Protein AF-A0A962PBR1-F1 (afdb_monomer_lite)

Sequence (83 aa):
MLLNLVIAAIFAGAVLKLYYLETHHGNPLGQIFLANLVLCAMLWLVIRRLRCPVCRNVFVGKESPQLLTHKCRHCGRRSGDTH

Secondary structure (DSSP, 8-state):
-HHHHHHHHHHHHHHTT-S----SS--HHHHHHHHHHHHHHHHHHHHHH-B-TTT-SBTT-SSS--TT-SB-TTT-PBTT---

Foldseek 3Di:
DVVVVVVVVVVVCVLVVVDPDPPPPPDVVSVVSVVVVVVVVVVVVVLQCDAALPPRHNQLDDPHRDPPDQARPPPRHGRPDPD

Radius of gyration: 18.92 Å; chains: 1; bounding box: 44×31×45 Å

Structure (mmCIF, N/CA/C/O backbone):
data_AF-A0A962PBR1-F1
#
_entry.id   AF-A0A962PBR1-F1
#
loop_
_atom_site.group_PDB
_atom_site.id
_atom_site.type_symbol
_atom_site.label_atom_id
_atom_site.label_alt_id
_atom_site.label_comp_id
_atom_site.label_asym_id
_atom_site.label_entity_id
_atom_site.label_seq_id
_atom_site.pdbx_PDB_ins_code
_atom_site.Cartn_x
_atom_site.Cartn_y
_atom_site.Cartn_z
_atom_site.occupancy
_atom_site.B_iso_or_equiv
_atom_site.auth_seq_id
_atom_site.auth_comp_id
_atom_site.auth_asym_id
_atom_site.auth_atom_id
_atom_site.pdbx_PDB_model_num
ATOM 1 N N . MET A 1 1 ? 4.532 20.935 -6.602 1.00 67.06 1 MET A N 1
ATOM 2 C CA . MET A 1 1 ? 3.651 19.741 -6.648 1.00 67.06 1 MET A CA 1
ATOM 3 C C . MET A 1 1 ? 3.818 18.936 -7.935 1.00 67.06 1 MET A C 1
ATOM 5 O O . MET A 1 1 ? 4.074 17.746 -7.829 1.00 67.06 1 MET A O 1
ATOM 9 N N . LEU A 1 2 ? 3.748 19.559 -9.122 1.00 81.38 2 LEU A N 1
ATOM 10 C CA . LEU A 1 2 ? 3.888 18.871 -10.419 1.00 81.38 2 LEU A CA 1
ATOM 11 C C . LEU A 1 2 ? 5.222 18.111 -10.573 1.00 81.38 2 LEU A C 1
ATOM 13 O O . LEU A 1 2 ? 5.231 16.950 -10.960 1.00 81.38 2 LEU A O 1
ATOM 17 N N . LEU A 1 3 ? 6.338 18.738 -10.185 1.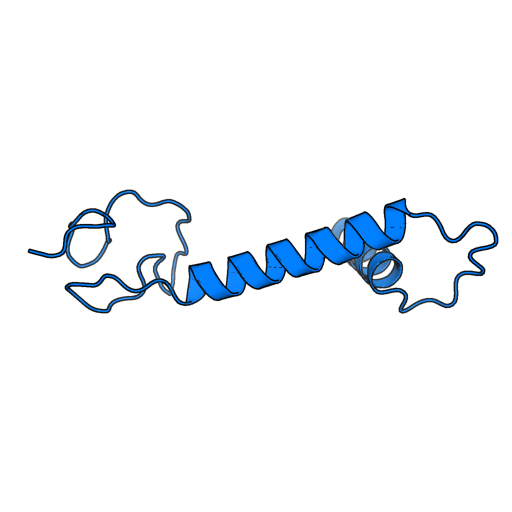00 82.25 3 LEU A N 1
ATOM 18 C CA . LEU A 1 3 ? 7.675 18.138 -10.258 1.00 82.25 3 LEU A CA 1
ATOM 19 C C . LEU A 1 3 ? 7.780 16.825 -9.460 1.00 82.25 3 LEU A C 1
ATOM 21 O O . LEU A 1 3 ? 8.297 15.833 -9.961 1.00 82.25 3 LEU A O 1
ATOM 25 N N . ASN A 1 4 ? 7.220 16.794 -8.249 1.00 79.06 4 ASN A N 1
ATOM 26 C CA . ASN A 1 4 ? 7.244 15.605 -7.391 1.00 79.06 4 ASN A CA 1
ATOM 27 C C . ASN A 1 4 ? 6.428 14.451 -7.991 1.00 79.06 4 ASN A C 1
ATOM 29 O O . ASN A 1 4 ? 6.826 13.296 -7.872 1.00 79.06 4 ASN A O 1
ATOM 33 N N . LEU A 1 5 ? 5.310 14.759 -8.660 1.00 78.19 5 LEU A N 1
ATOM 34 C CA . LEU A 1 5 ? 4.497 13.766 -9.369 1.00 78.19 5 LEU A CA 1
ATOM 35 C C . LEU A 1 5 ? 5.244 13.172 -10.566 1.00 78.19 5 LEU A C 1
ATOM 37 O O . LEU A 1 5 ? 5.215 11.960 -10.757 1.00 78.19 5 LEU A O 1
ATOM 41 N N . VAL A 1 6 ? 5.946 14.007 -11.336 1.00 82.81 6 VAL A N 1
ATOM 42 C CA . VAL A 1 6 ? 6.749 13.556 -12.482 1.00 82.81 6 VAL A CA 1
ATOM 43 C C . VAL A 1 6 ? 7.897 12.656 -12.020 1.00 82.81 6 VAL A C 1
ATOM 45 O O . VAL A 1 6 ? 8.078 11.573 -12.570 1.00 82.81 6 VAL A O 1
ATOM 48 N N . ILE A 1 7 ? 8.618 13.045 -10.962 1.00 80.88 7 ILE A N 1
ATOM 49 C CA . ILE A 1 7 ? 9.695 12.228 -10.377 1.00 80.88 7 ILE A CA 1
ATOM 50 C C . ILE A 1 7 ? 9.149 10.880 -9.886 1.00 80.88 7 ILE A C 1
ATOM 52 O O . ILE A 1 7 ? 9.727 9.837 -10.188 1.00 80.88 7 ILE A O 1
ATOM 56 N N . ALA A 1 8 ? 8.014 10.883 -9.180 1.00 79.44 8 ALA A N 1
ATOM 57 C CA . ALA A 1 8 ? 7.383 9.657 -8.698 1.00 79.44 8 ALA A CA 1
ATOM 58 C C . ALA A 1 8 ? 6.941 8.734 -9.848 1.00 79.44 8 ALA A C 1
ATOM 60 O O . ALA A 1 8 ? 7.129 7.522 -9.758 1.00 79.44 8 ALA A O 1
ATOM 61 N N . ALA A 1 9 ? 6.400 9.290 -10.936 1.00 77.12 9 ALA A N 1
ATOM 62 C CA . ALA A 1 9 ? 5.974 8.523 -12.106 1.00 77.12 9 ALA A CA 1
ATOM 63 C C . ALA A 1 9 ? 7.159 7.889 -12.852 1.00 77.12 9 ALA A C 1
ATOM 65 O O . ALA A 1 9 ? 7.103 6.707 -13.190 1.00 77.12 9 ALA A O 1
ATOM 66 N N . ILE A 1 10 ? 8.249 8.641 -13.051 1.00 76.81 10 ILE A N 1
ATOM 67 C CA . ILE A 1 10 ? 9.475 8.131 -13.684 1.00 76.81 10 ILE A CA 1
ATOM 68 C C . ILE A 1 10 ? 10.093 7.025 -12.821 1.00 76.81 10 ILE A C 1
ATOM 70 O O . ILE A 1 10 ? 10.431 5.961 -13.337 1.00 76.81 10 ILE A O 1
ATOM 74 N N . PHE A 1 11 ? 10.185 7.234 -11.503 1.00 75.25 11 PHE A N 1
ATOM 75 C CA . PHE A 1 11 ? 10.704 6.231 -10.573 1.00 75.25 11 PHE A CA 1
ATOM 76 C C . PHE A 1 11 ? 9.849 4.956 -10.569 1.00 75.25 11 PHE A C 1
ATOM 78 O O . PHE A 1 11 ? 10.382 3.854 -10.687 1.00 75.25 11 PHE A O 1
ATOM 85 N N . ALA A 1 12 ? 8.521 5.090 -10.505 1.00 73.19 12 ALA A N 1
ATOM 86 C CA . ALA A 1 12 ? 7.607 3.954 -10.566 1.00 73.19 12 ALA A CA 1
ATOM 87 C C . ALA A 1 12 ? 7.729 3.189 -11.895 1.00 73.19 12 ALA A C 1
ATOM 89 O O . ALA A 1 12 ? 7.799 1.961 -11.886 1.00 73.19 12 ALA A O 1
ATOM 90 N N . GLY A 1 13 ? 7.813 3.897 -13.026 1.00 71.31 13 GLY A N 1
ATOM 91 C CA . GLY A 1 13 ? 7.986 3.282 -14.342 1.00 71.31 13 GLY A CA 1
ATOM 92 C C . GLY A 1 13 ? 9.338 2.584 -14.516 1.00 71.31 13 GLY A C 1
ATOM 93 O O . GLY A 1 13 ? 9.399 1.523 -15.138 1.00 71.31 13 GLY A O 1
ATOM 94 N N . ALA A 1 14 ? 10.402 3.118 -13.908 1.00 69.31 14 ALA A N 1
ATOM 95 C CA . ALA A 1 14 ? 11.712 2.474 -13.861 1.00 69.31 14 ALA A CA 1
ATOM 96 C C . ALA A 1 14 ? 11.692 1.186 -13.018 1.00 69.31 14 ALA A C 1
ATOM 98 O O . ALA A 1 14 ? 12.196 0.157 -13.466 1.00 69.31 14 ALA A O 1
ATOM 99 N N . VAL A 1 15 ? 11.057 1.203 -11.837 1.00 68.62 15 VAL A N 1
ATOM 100 C CA . VAL A 1 15 ? 10.900 0.006 -10.986 1.00 68.62 15 VAL A CA 1
ATOM 101 C C . VAL A 1 15 ? 10.073 -1.067 -11.696 1.00 68.62 15 VAL A C 1
ATOM 103 O O . VAL A 1 15 ? 10.464 -2.230 -11.694 1.00 68.62 15 VAL A O 1
ATOM 106 N N . LEU A 1 16 ? 8.976 -0.685 -12.358 1.00 68.69 16 LEU A N 1
ATOM 107 C CA . LEU A 1 16 ? 8.100 -1.592 -13.114 1.00 68.69 16 LEU A CA 1
ATOM 108 C C . LEU A 1 16 ? 8.713 -2.103 -14.429 1.00 68.69 16 LEU A C 1
ATOM 110 O O . LEU A 1 16 ? 8.054 -2.866 -15.132 1.00 68.69 16 LEU A O 1
ATOM 114 N N . LYS A 1 17 ? 9.945 -1.696 -14.774 1.00 68.19 17 LYS A N 1
ATOM 115 C CA . LYS A 1 17 ? 10.589 -1.992 -16.065 1.00 68.19 17 LYS A CA 1
ATOM 116 C C . LYS A 1 17 ? 9.710 -1.632 -17.276 1.00 68.19 17 LYS A C 1
ATOM 118 O O . LYS A 1 17 ? 9.763 -2.303 -18.301 1.00 68.19 17 LYS A O 1
ATOM 123 N N . LEU A 1 18 ? 8.901 -0.572 -17.174 1.00 66.19 18 LEU A N 1
ATOM 124 C CA . LEU A 1 18 ? 8.092 -0.081 -18.302 1.00 66.19 18 LEU A CA 1
ATOM 125 C C . LEU A 1 18 ? 8.959 0.568 -19.387 1.00 66.19 18 LEU A C 1
ATOM 127 O O . LEU A 1 18 ? 8.549 0.660 -20.541 1.00 66.19 18 LEU A O 1
ATOM 131 N N . TYR A 1 19 ? 10.160 1.001 -19.014 1.00 66.06 19 TYR A N 1
ATOM 132 C CA . TYR A 1 19 ? 11.158 1.522 -19.930 1.00 66.06 19 TYR A CA 1
ATOM 133 C C . TYR A 1 19 ? 12.182 0.436 -20.251 1.00 66.06 19 TYR A C 1
ATOM 135 O O . TYR A 1 19 ? 12.724 -0.207 -19.350 1.00 66.06 19 TYR A O 1
ATOM 143 N N . TYR A 1 20 ? 12.474 0.273 -21.539 1.00 55.72 20 TYR A N 1
ATOM 144 C CA . TYR A 1 20 ? 13.548 -0.575 -22.050 1.00 55.72 20 TYR A CA 1
ATOM 145 C C . TYR A 1 20 ? 14.902 0.106 -21.762 1.00 55.72 20 TYR A C 1
ATOM 147 O O . TYR A 1 20 ? 15.553 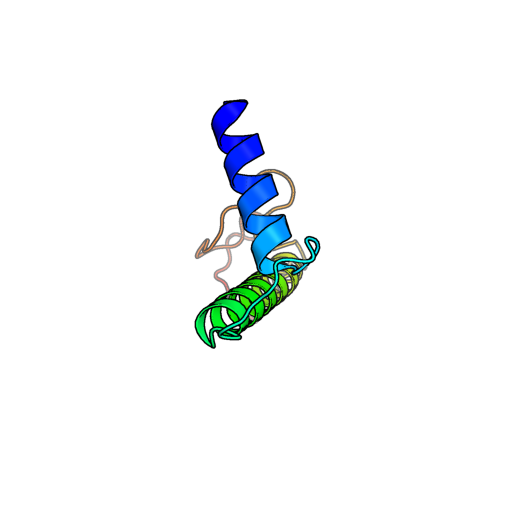0.638 -22.654 1.00 55.72 20 TYR A O 1
ATOM 155 N N . LEU A 1 21 ? 15.297 0.191 -20.487 1.00 58.81 21 LEU A N 1
ATOM 156 C CA . LEU A 1 21 ? 16.659 0.586 -20.128 1.00 58.81 21 LEU A CA 1
ATOM 157 C C . LEU A 1 21 ? 17.560 -0.634 -20.314 1.00 58.81 21 LEU A C 1
ATOM 159 O O . LEU A 1 21 ? 17.349 -1.655 -19.659 1.00 58.81 21 LEU A O 1
ATOM 163 N N . GLU A 1 22 ? 18.562 -0.523 -21.187 1.00 51.97 22 GLU A N 1
ATOM 164 C CA . GLU A 1 22 ? 19.623 -1.519 -21.352 1.00 51.97 22 GLU A CA 1
ATOM 165 C C . GLU A 1 22 ? 20.387 -1.697 -20.032 1.00 51.97 22 GLU A C 1
ATOM 167 O O . GLU A 1 22 ? 21.359 -1.014 -19.712 1.00 51.97 22 GLU A O 1
ATOM 172 N N . THR A 1 23 ? 19.914 -2.627 -19.209 1.00 57.03 23 THR A N 1
ATOM 173 C CA . THR A 1 23 ? 20.573 -3.044 -17.976 1.00 57.03 23 THR A CA 1
ATOM 174 C C . THR A 1 23 ? 21.748 -3.959 -18.304 1.00 57.03 23 THR A C 1
ATOM 176 O O . THR A 1 23 ? 21.631 -5.178 -18.218 1.00 57.03 23 THR A O 1
ATOM 179 N N . HIS A 1 24 ? 22.894 -3.368 -18.649 1.00 55.72 24 HIS A N 1
ATOM 180 C CA . HIS A 1 24 ? 24.168 -4.087 -18.807 1.00 55.72 24 HIS A CA 1
ATOM 181 C C . HIS A 1 24 ? 24.632 -4.775 -17.506 1.00 55.72 24 HIS A C 1
ATOM 183 O O . HIS A 1 24 ? 25.298 -5.805 -17.539 1.00 55.72 24 HIS A O 1
ATOM 189 N N . HIS A 1 25 ? 24.200 -4.261 -16.354 1.00 50.97 25 HIS A N 1
ATOM 190 C CA . HIS A 1 25 ? 24.231 -4.954 -15.072 1.00 50.97 25 HIS A CA 1
ATOM 191 C C . HIS A 1 25 ? 22.799 -5.007 -14.547 1.00 50.97 25 HIS A C 1
ATOM 193 O O . HIS A 1 25 ? 22.302 -4.025 -13.997 1.00 50.97 25 HIS A O 1
ATOM 199 N N . GLY A 1 26 ? 22.103 -6.123 -14.775 1.00 54.78 26 GLY A N 1
ATOM 200 C CA . GLY A 1 26 ? 20.773 -6.401 -14.225 1.00 54.78 26 GLY A CA 1
ATOM 201 C C . GLY A 1 26 ? 20.813 -6.374 -12.700 1.00 54.78 26 GLY A C 1
ATOM 202 O O . GLY A 1 26 ? 21.009 -7.396 -12.054 1.00 54.78 26 GLY A O 1
ATOM 203 N N . ASN A 1 27 ? 20.705 -5.171 -12.143 1.00 65.88 27 ASN A N 1
ATOM 204 C CA . ASN A 1 27 ? 21.066 -4.870 -10.771 1.00 65.88 27 ASN A CA 1
ATOM 205 C C . ASN A 1 27 ? 20.070 -5.559 -9.816 1.00 65.88 27 ASN A C 1
ATOM 207 O O . ASN A 1 27 ? 18.870 -5.269 -9.911 1.00 65.88 27 ASN A O 1
ATOM 211 N N . PRO A 1 28 ? 20.513 -6.430 -8.884 1.00 68.06 28 PRO A N 1
ATOM 212 C CA . PRO A 1 28 ? 19.638 -7.067 -7.890 1.00 68.06 28 PRO A CA 1
ATOM 213 C C . PRO A 1 28 ? 18.800 -6.044 -7.110 1.00 68.06 28 PRO A C 1
ATOM 215 O O . PRO A 1 28 ? 17.677 -6.333 -6.704 1.00 68.06 28 PRO A O 1
ATOM 218 N N . LEU A 1 29 ? 19.298 -4.810 -6.993 1.00 68.75 29 LEU A N 1
ATOM 219 C CA . LEU A 1 29 ? 18.591 -3.680 -6.402 1.00 68.75 29 LEU A CA 1
ATOM 220 C C . LEU A 1 29 ? 17.213 -3.430 -7.038 1.00 68.75 29 LEU A C 1
ATOM 222 O O . LEU A 1 29 ? 16.236 -3.238 -6.320 1.00 68.75 29 LEU A O 1
ATOM 226 N N . GLY A 1 30 ? 17.108 -3.483 -8.370 1.00 72.50 30 GLY A N 1
ATOM 227 C CA . GLY A 1 30 ? 15.838 -3.265 -9.071 1.00 72.50 30 GLY A CA 1
ATOM 228 C C . GLY A 1 30 ? 14.802 -4.343 -8.747 1.00 72.50 30 GLY A C 1
ATOM 229 O O . GLY A 1 30 ? 13.624 -4.039 -8.573 1.00 72.50 30 GLY A O 1
ATOM 230 N N . GLN A 1 31 ? 15.247 -5.594 -8.586 1.00 71.56 31 GLN A N 1
ATOM 231 C CA . GLN A 1 31 ? 14.367 -6.680 -8.152 1.00 71.56 31 GLN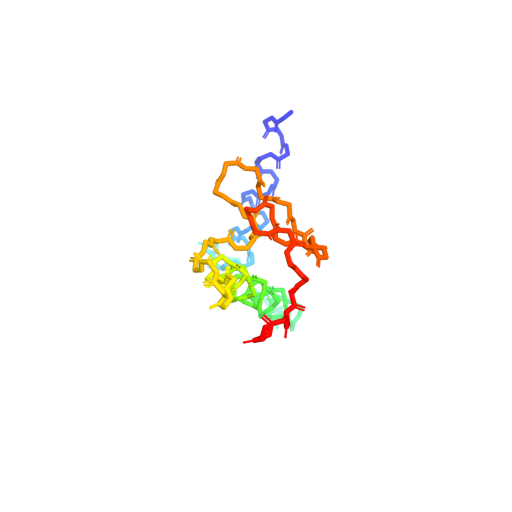 A CA 1
ATOM 232 C C . GLN A 1 31 ? 13.927 -6.524 -6.695 1.00 71.56 31 GLN A C 1
ATOM 234 O O . GLN A 1 31 ? 12.761 -6.765 -6.396 1.00 71.56 31 GLN A O 1
ATOM 239 N N . ILE A 1 32 ? 14.815 -6.068 -5.805 1.00 77.69 32 ILE A N 1
ATOM 240 C CA . ILE A 1 32 ? 14.477 -5.792 -4.400 1.00 77.69 32 ILE A CA 1
ATOM 241 C C . ILE A 1 32 ? 13.411 -4.693 -4.310 1.00 77.69 32 ILE A C 1
ATOM 243 O O . ILE A 1 32 ? 12.429 -4.852 -3.585 1.00 77.69 32 ILE A O 1
ATOM 247 N N . PHE A 1 33 ? 13.552 -3.607 -5.077 1.00 74.31 33 PHE A N 1
ATOM 248 C CA . PHE A 1 33 ? 12.543 -2.545 -5.118 1.00 74.31 33 PHE A CA 1
ATOM 249 C C . PHE A 1 33 ? 11.195 -3.050 -5.631 1.00 74.31 33 PHE A C 1
ATOM 251 O O . PHE A 1 33 ? 10.166 -2.741 -5.031 1.00 74.31 33 PHE A O 1
ATOM 258 N N . LEU A 1 34 ? 11.190 -3.856 -6.695 1.00 77.19 34 LEU A N 1
ATOM 259 C CA . LEU A 1 34 ? 9.960 -4.426 -7.239 1.00 77.19 34 LEU A CA 1
ATOM 260 C C . LEU A 1 34 ? 9.296 -5.396 -6.248 1.00 77.19 34 LEU A C 1
ATOM 262 O O . LEU A 1 34 ? 8.094 -5.298 -6.011 1.00 77.19 34 LEU A O 1
ATOM 266 N N . ALA A 1 35 ? 10.071 -6.271 -5.601 1.00 77.62 35 ALA A N 1
ATOM 267 C CA . ALA A 1 35 ? 9.574 -7.178 -4.568 1.00 77.62 35 ALA A CA 1
ATOM 268 C C . ALA A 1 35 ? 8.988 -6.418 -3.367 1.00 77.62 35 ALA A C 1
ATOM 270 O O . ALA A 1 35 ? 7.900 -6.749 -2.893 1.00 77.62 35 ALA A O 1
ATOM 271 N N . ASN A 1 36 ? 9.660 -5.359 -2.907 1.00 80.31 36 ASN A N 1
ATOM 272 C CA . ASN A 1 36 ? 9.165 -4.526 -1.815 1.00 80.31 36 ASN A CA 1
ATOM 273 C C . ASN A 1 36 ? 7.876 -3.782 -2.201 1.00 80.31 36 ASN A C 1
ATOM 275 O O . ASN A 1 36 ? 6.944 -3.702 -1.407 1.00 80.31 36 ASN A O 1
ATOM 279 N N . LEU A 1 37 ? 7.779 -3.294 -3.442 1.00 81.69 37 LEU A N 1
ATOM 280 C CA . LEU A 1 37 ? 6.572 -2.641 -3.952 1.00 81.69 37 LEU A CA 1
ATOM 281 C C . LEU A 1 37 ? 5.385 -3.615 -3.974 1.00 81.69 37 LEU A C 1
ATOM 283 O O . LEU A 1 37 ? 4.291 -3.265 -3.528 1.00 81.69 37 LEU A O 1
ATOM 287 N N . VAL A 1 38 ? 5.614 -4.858 -4.406 1.00 81.62 38 VAL A N 1
ATOM 288 C CA . VAL A 1 38 ? 4.609 -5.931 -4.361 1.00 81.62 38 VAL A CA 1
ATOM 289 C C . VAL A 1 38 ? 4.195 -6.245 -2.920 1.00 81.62 38 VAL A C 1
ATOM 291 O O . VAL A 1 38 ? 2.999 -6.349 -2.643 1.00 81.62 38 VAL A O 1
ATOM 294 N N . LEU A 1 39 ? 5.146 -6.342 -1.984 1.00 82.94 39 LEU A N 1
ATOM 295 C CA . LEU A 1 39 ? 4.859 -6.564 -0.562 1.00 82.94 39 LEU A CA 1
ATOM 296 C C . LEU A 1 39 ? 4.033 -5.423 0.040 1.00 82.94 39 LEU A C 1
ATOM 298 O O . LEU A 1 39 ? 3.029 -5.684 0.703 1.00 82.94 39 LEU A O 1
ATOM 302 N N . CYS A 1 40 ? 4.392 -4.167 -0.229 1.00 81.69 40 CYS A N 1
ATOM 303 C CA . CYS A 1 40 ? 3.618 -3.005 0.204 1.00 81.69 40 CYS A CA 1
ATOM 304 C C . CYS A 1 40 ? 2.198 -3.014 -0.380 1.00 81.69 40 CYS A C 1
ATOM 306 O O . CYS A 1 40 ? 1.239 -2.745 0.345 1.00 81.69 40 CYS A O 1
ATOM 308 N N . ALA A 1 41 ? 2.037 -3.356 -1.662 1.00 81.00 41 ALA A N 1
ATOM 309 C CA . ALA A 1 41 ? 0.725 -3.462 -2.298 1.00 81.00 41 ALA A CA 1
ATOM 310 C C . ALA A 1 41 ? -0.132 -4.578 -1.673 1.00 81.00 41 ALA A C 1
ATOM 312 O O . ALA A 1 41 ? -1.307 -4.357 -1.370 1.00 81.00 41 ALA A O 1
ATOM 313 N N . MET A 1 42 ? 0.460 -5.748 -1.411 1.00 80.19 42 MET A N 1
ATOM 314 C CA . MET A 1 42 ? -0.186 -6.854 -0.693 1.00 80.19 42 MET A CA 1
ATOM 315 C C . MET A 1 42 ? -0.636 -6.429 0.708 1.00 80.19 42 MET A C 1
ATOM 317 O O . MET A 1 42 ? -1.804 -6.598 1.060 1.00 80.19 42 MET A O 1
ATOM 321 N N . LEU A 1 43 ? 0.258 -5.815 1.488 1.00 81.19 43 LEU A N 1
ATOM 322 C CA . LEU A 1 43 ? -0.052 -5.273 2.814 1.00 81.19 43 LEU A CA 1
ATOM 323 C C . LEU A 1 43 ? -1.202 -4.268 2.754 1.00 81.19 43 LEU A C 1
ATOM 325 O O . LEU A 1 43 ? -2.120 -4.334 3.570 1.00 81.19 43 LEU A O 1
ATOM 329 N N . TRP A 1 44 ? -1.208 -3.379 1.762 1.00 79.00 44 TRP A N 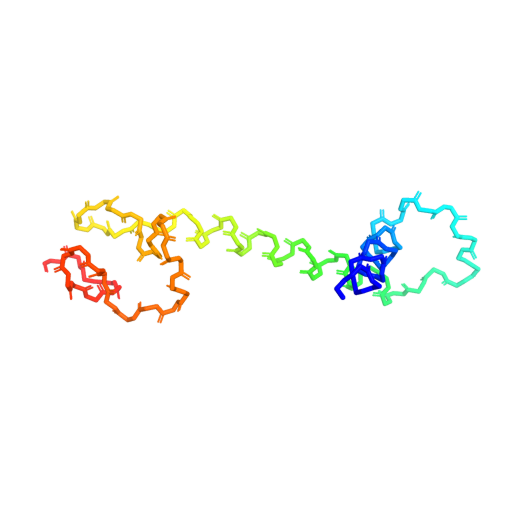1
ATOM 330 C CA . TRP A 1 44 ? -2.290 -2.416 1.590 1.00 79.00 44 TRP A CA 1
ATOM 331 C C . TRP A 1 44 ? -3.636 -3.105 1.318 1.00 79.00 44 TRP A C 1
ATOM 333 O O . TRP A 1 44 ? -4.651 -2.750 1.926 1.00 79.00 44 TRP A O 1
ATOM 343 N N . LEU A 1 45 ? -3.664 -4.122 0.454 1.00 79.19 45 LEU A N 1
ATOM 344 C CA . LEU A 1 45 ? -4.880 -4.893 0.187 1.00 79.19 45 LEU A CA 1
ATOM 345 C C . LEU A 1 45 ? -5.397 -5.600 1.445 1.00 79.19 45 LEU A C 1
ATOM 347 O O . LEU A 1 45 ? -6.602 -5.564 1.704 1.00 79.19 45 LEU A O 1
ATOM 351 N N . VAL A 1 46 ? -4.502 -6.188 2.243 1.00 80.62 46 VAL A N 1
ATOM 352 C CA . VAL A 1 46 ? -4.854 -6.823 3.522 1.00 80.62 46 VAL A CA 1
ATOM 353 C C . VAL A 1 46 ? -5.429 -5.790 4.488 1.00 80.62 46 VAL A C 1
ATOM 355 O O . VAL A 1 46 ? -6.531 -5.983 4.999 1.00 80.62 46 VAL A O 1
ATOM 358 N N . ILE A 1 47 ? -4.751 -4.655 4.674 1.00 75.88 47 ILE A N 1
ATOM 359 C CA . ILE A 1 47 ? -5.183 -3.588 5.586 1.00 75.88 47 ILE A CA 1
ATOM 360 C C . ILE A 1 47 ? -6.561 -3.042 5.192 1.00 75.88 47 ILE A C 1
ATOM 362 O O . ILE A 1 47 ? -7.418 -2.854 6.054 1.00 75.88 47 ILE A O 1
ATOM 366 N N . ARG A 1 48 ? -6.829 -2.852 3.893 1.00 70.12 48 ARG A N 1
ATOM 367 C CA . ARG A 1 48 ? -8.152 -2.418 3.400 1.00 70.12 48 ARG A CA 1
ATOM 368 C C . ARG A 1 48 ? -9.261 -3.436 3.657 1.00 70.12 48 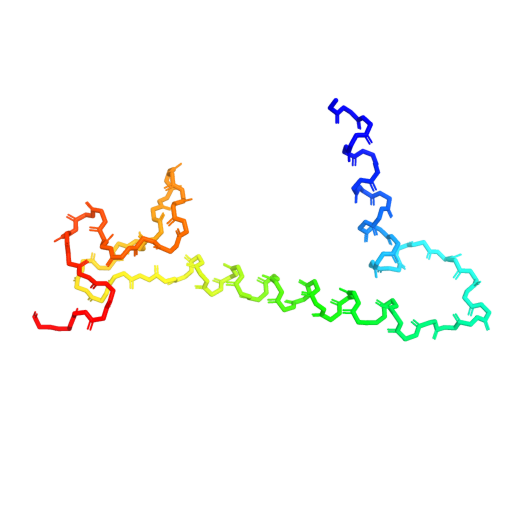ARG A C 1
ATOM 370 O O . ARG A 1 48 ? -10.431 -3.058 3.711 1.00 70.12 48 ARG A O 1
ATOM 377 N N . ARG A 1 49 ? -8.919 -4.719 3.791 1.00 72.62 49 ARG A N 1
ATOM 378 C CA . ARG A 1 49 ? -9.875 -5.797 4.072 1.00 72.62 49 ARG A CA 1
ATOM 379 C C . ARG A 1 49 ? -10.056 -6.085 5.560 1.00 72.62 49 ARG A C 1
ATOM 381 O O . ARG A 1 49 ? -10.966 -6.843 5.891 1.00 72.62 49 ARG A O 1
ATOM 388 N N . LEU A 1 50 ? -9.276 -5.470 6.452 1.00 73.12 50 LEU A N 1
ATOM 389 C CA . LEU A 1 50 ? -9.457 -5.623 7.895 1.00 73.12 50 LEU A CA 1
ATOM 390 C C . LEU A 1 50 ? -10.814 -5.050 8.330 1.00 73.12 50 LEU A C 1
ATOM 392 O O . LEU A 1 50 ? -11.074 -3.844 8.272 1.00 73.12 50 LEU A O 1
ATOM 396 N N . ARG A 1 51 ? -11.694 -5.945 8.781 1.00 74.06 51 ARG A N 1
ATOM 397 C CA . ARG A 1 51 ? -12.998 -5.624 9.369 1.00 74.06 51 ARG A CA 1
ATOM 398 C C . ARG A 1 51 ? -12.953 -5.907 10.863 1.00 74.06 51 ARG A C 1
ATOM 400 O O . ARG A 1 51 ? -12.297 -6.848 11.297 1.00 74.06 51 ARG A O 1
ATOM 4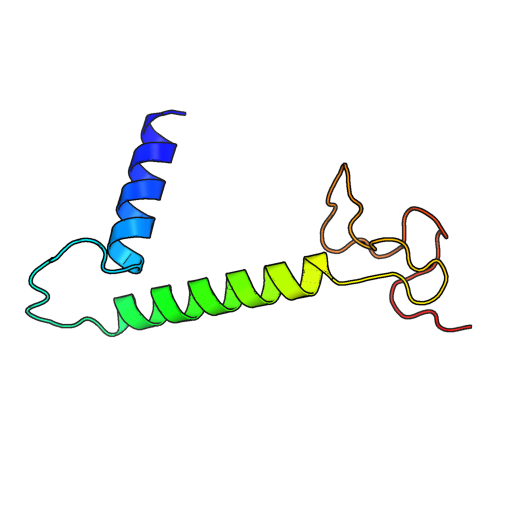07 N N . CYS A 1 52 ? -13.670 -5.112 11.647 1.00 72.94 52 CYS A N 1
ATOM 408 C CA . CYS A 1 52 ? -13.868 -5.419 13.058 1.00 72.94 52 CYS A CA 1
ATOM 409 C C . CYS A 1 52 ? -14.678 -6.727 13.185 1.00 72.94 52 CYS A C 1
ATOM 411 O O . CYS A 1 52 ? -15.732 -6.821 12.551 1.00 72.94 52 CYS A O 1
ATOM 413 N N . PRO A 1 53 ? -14.246 -7.717 13.988 1.00 73.56 53 PRO A N 1
ATOM 414 C CA . PRO A 1 53 ? -14.958 -8.993 14.119 1.00 73.56 53 PRO A CA 1
ATOM 415 C C . PRO A 1 53 ? -16.365 -8.833 14.714 1.00 73.56 53 PRO A C 1
ATOM 417 O O . PRO A 1 53 ? -17.257 -9.608 14.389 1.00 73.56 53 PRO A O 1
ATOM 420 N N . VAL A 1 54 ? -16.579 -7.792 15.526 1.00 74.56 54 VAL A N 1
ATOM 421 C CA . VAL A 1 54 ? -17.842 -7.547 16.236 1.00 74.56 54 VAL A CA 1
ATOM 422 C C . VAL A 1 54 ? -18.844 -6.805 15.352 1.00 74.56 54 VAL A C 1
ATOM 424 O O . VAL A 1 54 ? -19.911 -7.320 15.041 1.00 74.56 54 VAL A O 1
ATOM 427 N N . CYS A 1 55 ? -18.503 -5.594 14.903 1.00 75.31 55 CYS A N 1
ATOM 428 C CA . CYS A 1 55 ? -19.437 -4.743 14.157 1.00 75.31 55 CYS A CA 1
ATOM 429 C C . CYS A 1 55 ? -19.333 -4.891 12.633 1.00 75.31 55 CYS A C 1
ATOM 431 O O . CYS A 1 55 ? -20.063 -4.223 11.905 1.00 75.31 55 CYS A O 1
ATOM 433 N N . ARG A 1 56 ? -18.399 -5.714 12.130 1.00 73.81 56 ARG A N 1
ATOM 434 C CA . ARG A 1 56 ? -18.100 -5.930 10.697 1.00 73.81 56 ARG A CA 1
ATOM 435 C C . ARG A 1 56 ? -17.760 -4.666 9.897 1.00 73.81 56 ARG A C 1
ATOM 437 O O . ARG A 1 56 ? -17.553 -4.755 8.686 1.00 73.81 56 ARG A O 1
ATOM 444 N N . ASN A 1 57 ? -17.648 -3.510 10.550 1.00 70.94 57 ASN A N 1
ATOM 445 C CA . ASN A 1 57 ? -17.254 -2.267 9.908 1.00 70.94 57 ASN A CA 1
ATOM 446 C C . ASN A 1 57 ? -15.760 -2.301 9.548 1.00 70.94 57 ASN A C 1
ATOM 448 O O . ASN A 1 57 ? -14.965 -2.976 10.209 1.00 70.94 57 ASN A O 1
ATOM 452 N N . VAL A 1 58 ? -15.374 -1.580 8.493 1.00 66.38 58 VAL A N 1
ATOM 453 C CA . VAL A 1 58 ? -13.972 -1.477 8.063 1.00 66.38 58 VAL A CA 1
ATOM 454 C C . VAL A 1 58 ? -13.186 -0.798 9.179 1.00 66.38 58 VAL A C 1
ATOM 456 O O . VAL A 1 58 ? -13.472 0.345 9.533 1.00 66.38 58 VAL A O 1
ATOM 459 N N . PHE A 1 59 ? -12.215 -1.513 9.749 1.00 63.97 59 PHE A N 1
ATOM 460 C CA . PHE A 1 59 ? -11.533 -1.105 10.980 1.00 63.97 59 PHE A CA 1
ATOM 461 C C . PHE A 1 59 ? -10.775 0.218 10.810 1.00 63.97 59 PHE A C 1
ATOM 463 O O . PHE A 1 59 ? -10.779 1.067 11.697 1.00 63.97 59 PHE A O 1
ATOM 470 N N . VAL A 1 60 ? -10.210 0.413 9.621 1.00 61.06 60 VAL A N 1
ATOM 471 C CA . VAL A 1 60 ? -9.399 1.578 9.255 1.00 61.06 60 VAL A CA 1
ATOM 472 C C . VAL A 1 60 ? -10.267 2.793 8.878 1.00 61.06 60 VAL A C 1
ATOM 474 O O . VAL A 1 60 ? -9.752 3.895 8.773 1.00 61.06 60 VAL A O 1
ATOM 477 N N . GLY A 1 61 ? -11.593 2.637 8.746 1.00 55.34 61 GLY A N 1
ATOM 478 C CA . GLY A 1 61 ? -12.509 3.695 8.298 1.00 55.34 61 GLY A CA 1
ATOM 479 C C . GLY A 1 61 ? -12.517 3.882 6.773 1.00 55.34 61 GLY A C 1
ATOM 480 O O . GLY A 1 61 ? -11.500 3.708 6.108 1.00 55.34 61 GLY A O 1
ATOM 481 N N . LYS A 1 62 ? -13.689 4.206 6.203 1.00 56.91 62 LYS A N 1
ATOM 482 C CA . LYS A 1 62 ? -13.861 4.429 4.750 1.00 56.91 62 LYS A CA 1
ATOM 483 C C . LYS A 1 62 ? -13.486 5.849 4.308 1.00 56.91 62 LYS A C 1
ATOM 485 O O . LYS A 1 62 ? -12.892 6.004 3.251 1.00 56.91 62 LYS A O 1
ATOM 490 N N . GLU A 1 63 ? -13.833 6.857 5.109 1.00 56.34 63 GLU A N 1
ATOM 491 C CA . GLU A 1 63 ? -13.685 8.281 4.750 1.00 56.34 63 GLU A CA 1
ATOM 492 C C . GLU A 1 63 ? -12.370 8.894 5.247 1.00 56.34 63 GLU A C 1
ATOM 494 O O . GLU A 1 63 ? -11.762 9.707 4.561 1.00 56.34 63 GLU A O 1
ATOM 499 N N . SER A 1 64 ? -11.894 8.473 6.420 1.00 60.81 64 SER A N 1
ATOM 500 C CA . SER A 1 64 ? -10.630 8.928 7.006 1.00 60.81 64 SER A CA 1
ATOM 501 C C . SER A 1 64 ? -9.799 7.709 7.425 1.00 60.81 64 SER A C 1
ATOM 503 O O . SER A 1 64 ? -9.949 7.254 8.566 1.00 60.81 64 SER A O 1
ATOM 505 N N . PRO A 1 65 ? -8.983 7.129 6.522 1.00 60.09 65 PRO A N 1
ATOM 506 C CA . PRO A 1 65 ? -8.196 5.942 6.819 1.00 60.09 65 PRO A CA 1
ATOM 507 C C . PRO A 1 65 ? -7.115 6.266 7.854 1.00 60.09 65 PRO A C 1
ATOM 509 O O . PRO A 1 65 ? -6.042 6.757 7.512 1.00 60.09 65 PRO A O 1
ATOM 512 N N . GLN A 1 66 ? -7.394 6.008 9.130 1.00 63.06 66 GLN A N 1
ATOM 513 C CA . GLN A 1 66 ? -6.384 6.091 10.181 1.00 63.06 66 GLN A CA 1
ATOM 514 C C . GLN A 1 66 ? -5.749 4.712 10.329 1.00 63.06 66 GLN A C 1
ATOM 516 O O . GLN A 1 66 ? -6.357 3.769 10.836 1.00 63.06 66 GLN A O 1
ATOM 521 N N . LEU A 1 67 ? -4.528 4.589 9.816 1.00 62.22 67 LEU A N 1
ATOM 522 C CA . LEU A 1 67 ? -3.712 3.389 9.953 1.00 62.22 67 LEU A CA 1
ATOM 523 C C . LEU A 1 67 ? -3.354 3.185 11.435 1.00 62.22 67 LEU A C 1
ATOM 525 O O . LEU A 1 67 ? -3.098 4.154 12.144 1.00 62.22 67 LEU A O 1
ATOM 529 N N . LEU A 1 68 ? -3.315 1.925 11.886 1.00 65.19 68 LEU A N 1
ATOM 530 C CA . LEU A 1 68 ? -2.861 1.537 13.234 1.00 65.19 68 LEU A CA 1
ATOM 531 C C . LEU A 1 68 ? -3.702 2.108 14.397 1.00 65.19 68 LEU A C 1
ATOM 533 O O . LEU A 1 68 ? -3.192 2.320 15.497 1.00 65.19 68 LEU A O 1
ATOM 537 N N . THR A 1 69 ? -5.002 2.341 14.199 1.00 65.00 69 THR A N 1
ATOM 538 C CA . THR A 1 69 ? -5.886 2.724 15.308 1.00 65.00 69 THR A CA 1
ATOM 539 C C . THR A 1 69 ? -6.039 1.569 16.295 1.00 65.00 69 THR A C 1
ATOM 541 O O . THR A 1 69 ? -6.395 0.456 15.933 1.00 65.00 69 THR A O 1
ATOM 544 N N . HIS A 1 70 ? -5.796 1.817 17.583 1.00 66.94 70 HIS A N 1
ATOM 545 C CA . HIS A 1 70 ? -5.903 0.767 18.606 1.00 66.94 70 HIS A CA 1
ATOM 546 C C . HIS A 1 70 ? -7.368 0.343 18.867 1.00 66.94 70 HIS A C 1
ATOM 548 O O . HIS A 1 70 ? -7.629 -0.715 19.444 1.00 66.94 70 HIS A O 1
ATOM 554 N N . LYS A 1 71 ? -8.342 1.177 18.479 1.00 72.00 71 LYS A N 1
ATOM 555 C CA . LYS A 1 71 ? -9.777 0.982 18.723 1.00 72.00 71 LYS A CA 1
ATOM 556 C C . LYS A 1 71 ? -10.577 1.212 17.444 1.00 72.00 71 LYS A C 1
ATOM 558 O O . LYS A 1 71 ? -10.294 2.141 16.691 1.00 72.00 71 LYS A O 1
ATOM 563 N N . CYS A 1 72 ? -11.614 0.407 17.233 1.00 73.69 72 CYS A N 1
ATOM 564 C CA . CYS A 1 72 ? -12.567 0.621 16.153 1.00 73.69 72 CYS A CA 1
ATOM 565 C C . CYS A 1 72 ? -13.394 1.884 16.433 1.00 73.69 72 CYS A C 1
ATOM 567 O O . CYS A 1 72 ? -13.997 2.007 17.495 1.00 73.69 72 CYS A O 1
ATOM 569 N N . ARG A 1 73 ? -13.489 2.798 15.461 1.00 68.19 73 ARG A N 1
ATOM 570 C CA . ARG A 1 73 ? -14.235 4.062 15.614 1.00 68.19 73 ARG A CA 1
ATOM 571 C C . ARG A 1 73 ? -15.743 3.868 15.816 1.00 68.19 73 ARG A C 1
ATOM 573 O O . ARG A 1 73 ? -16.384 4.725 16.405 1.00 68.19 73 ARG A O 1
ATOM 580 N N . HIS A 1 74 ? -16.307 2.766 15.318 1.00 72.12 74 HIS A N 1
ATOM 581 C CA . HIS A 1 74 ? -17.751 2.530 15.368 1.00 72.12 74 HIS A CA 1
ATOM 582 C C . HIS A 1 74 ? -18.207 1.833 16.655 1.00 72.12 74 HIS A C 1
ATOM 584 O O . HIS A 1 74 ? -19.177 2.264 17.260 1.00 72.12 74 HIS A O 1
ATOM 590 N N . CYS A 1 75 ? -17.514 0.775 17.090 1.00 75.06 75 CYS A N 1
ATOM 591 C CA . CYS A 1 75 ? -17.882 0.037 18.306 1.00 75.06 75 CYS A CA 1
ATOM 592 C C . CYS A 1 75 ? -17.007 0.363 19.526 1.00 75.06 75 CYS A C 1
ATOM 594 O O . CYS A 1 75 ? -17.260 -0.161 20.604 1.00 75.06 75 CYS A O 1
ATOM 596 N N . GLY A 1 76 ? -15.942 1.156 19.377 1.00 75.06 76 GLY A N 1
ATOM 597 C CA . GLY A 1 76 ? -15.017 1.505 20.462 1.00 75.06 76 GLY A CA 1
ATOM 598 C C . GLY A 1 76 ? -14.133 0.355 20.971 1.00 75.06 76 GLY A C 1
ATOM 599 O O . GLY A 1 76 ? -13.193 0.613 21.725 1.00 75.06 76 GLY A O 1
ATOM 600 N N . ARG A 1 77 ? -14.391 -0.894 20.552 1.00 72.31 77 ARG A N 1
ATOM 601 C CA . ARG A 1 77 ? -13.612 -2.082 20.939 1.00 72.31 77 ARG A CA 1
ATOM 602 C C . ARG A 1 77 ? -12.218 -2.095 20.329 1.00 72.31 77 ARG A C 1
ATOM 604 O O . ARG A 1 77 ? -11.994 -1.534 19.250 1.00 72.31 77 ARG A O 1
ATOM 611 N N . ARG A 1 78 ? -11.272 -2.733 21.023 1.00 70.31 78 ARG A N 1
ATOM 612 C CA . ARG A 1 78 ? -9.896 -2.871 20.543 1.00 70.31 78 ARG A CA 1
ATOM 613 C C . ARG A 1 78 ? -9.835 -3.877 19.394 1.00 70.31 78 ARG A C 1
ATOM 615 O O . ARG A 1 78 ? -10.669 -4.775 19.277 1.00 70.31 78 ARG A O 1
ATOM 622 N N . SER A 1 79 ? -8.846 -3.721 18.516 1.00 62.97 79 SER A N 1
ATOM 623 C CA . SER A 1 79 ? -8.510 -4.774 17.552 1.00 62.97 79 SER A CA 1
ATOM 624 C C . SER A 1 79 ? -8.134 -6.049 18.309 1.00 62.97 79 SER A C 1
ATOM 626 O O . SER A 1 79 ? -7.153 -6.035 19.048 1.00 62.97 79 SER A O 1
ATOM 628 N N . GLY A 1 80 ? -8.902 -7.123 18.117 1.00 63.78 80 GLY A N 1
ATOM 629 C CA . GLY A 1 80 ? -8.675 -8.424 18.760 1.00 63.78 80 GLY A CA 1
ATOM 630 C C . GLY A 1 80 ? -9.747 -8.847 19.769 1.00 63.78 80 GLY A C 1
ATOM 631 O O . GLY A 1 80 ? -9.764 -10.014 20.142 1.00 63.78 80 GLY A O 1
ATOM 632 N N . ASP A 1 81 ? -10.673 -7.963 20.156 1.00 65.00 81 ASP A N 1
ATOM 633 C CA . ASP A 1 81 ? -11.779 -8.337 21.051 1.00 65.00 81 ASP A CA 1
ATOM 634 C C . ASP A 1 81 ? -12.820 -9.190 20.298 1.00 65.00 81 ASP A C 1
ATOM 636 O O . ASP A 1 81 ? -13.467 -8.711 19.360 1.00 65.00 81 ASP A O 1
ATOM 640 N N . THR A 1 82 ? -12.991 -10.452 20.705 1.00 65.25 82 THR A N 1
ATOM 641 C CA . THR A 1 82 ? -13.950 -11.410 20.115 1.00 65.25 82 THR A CA 1
ATOM 642 C C . THR A 1 82 ? -15.196 -11.668 20.969 1.00 65.25 82 THR A C 1
ATOM 644 O O . THR A 1 82 ? -16.139 -12.272 20.462 1.00 65.25 82 THR A O 1
ATOM 647 N N . HIS A 1 83 ? -15.230 -11.185 22.217 1.00 59.44 83 HIS A N 1
ATOM 648 C CA . HIS A 1 83 ? -16.333 -11.354 23.173 1.00 59.44 83 HIS A CA 1
ATOM 649 C C . HIS A 1 83 ? -16.877 -10.007 23.626 1.00 59.44 83 HIS A C 1
ATOM 651 O O . HIS A 1 83 ? -16.078 -9.135 24.022 1.00 59.44 83 HIS A O 1
#

pLDDT: mean 70.42, std 8.25, range [50.97, 82.94]